Protein AF-A0A2X0Q0P4-F1 (afdb_monomer_lite)

Secondary structure (DSSP, 8-state):
-EEEEEEEEETTEESS---SSTTEEE-HHIIIIIS---S-EEEEE-HHHHHTSPPPP-TT-----HHHHHHHHGGG--EEEEEEEEEE-PPPTT-TTTTHHHHHHHSHHHHHHHHHHTTSTTS-HHHHHHHHHHHHHHHHHTT--HHHHHHHTS-HHHHHHHHHHHHHHHHHHHHHTT-

Foldseek 3Di:
DFAKEFAAQDQPGTFFDAFPDAQDKFQQCCRCAAVVGDGDIDTDDDPVLLVVQDDDDD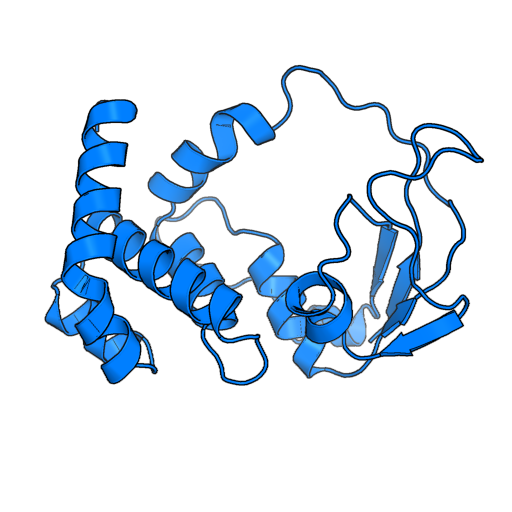PQADDADCLLSSLVSSVVGIYTYHHGHDHNDDDDPPDCVVCVVVSCLSVLVNQLSSLLSQLDPVGDPVSNLVSLLSNLLSCVSVVHDLVCSQPVSVCNVSNVVCNVVSVVVNVVVCVVVVD

Radius of gyration: 17.49 Å; chains: 1; bounding box: 39×36×44 Å

Structure (mmCIF, N/CA/C/O backbone):
data_AF-A0A2X0Q0P4-F1
#
_entry.id   AF-A0A2X0Q0P4-F1
#
loop_
_atom_site.group_PDB
_atom_site.id
_atom_site.type_symbol
_atom_site.label_atom_id
_atom_site.label_alt_id
_atom_site.label_comp_id
_atom_site.label_asym_id
_atom_site.label_entity_id
_atom_site.label_seq_id
_atom_site.pdbx_PDB_ins_code
_atom_site.Cartn_x
_atom_site.Cartn_y
_atom_site.Cartn_z
_atom_site.occupancy
_atom_site.B_iso_or_equiv
_atom_site.auth_seq_id
_atom_site.auth_comp_id
_atom_site.auth_asym_id
_atom_site.auth_atom_id
_atom_site.pdbx_PDB_model_num
ATOM 1 N N . MET A 1 1 ? 2.182 -12.051 -14.476 1.00 87.06 1 MET A N 1
ATOM 2 C CA . MET A 1 1 ? 1.174 -10.987 -14.267 1.00 87.06 1 MET A CA 1
ATOM 3 C C . MET A 1 1 ? 1.095 -10.048 -15.466 1.00 87.06 1 MET A C 1
ATOM 5 O O . MET A 1 1 ? 0.039 -9.951 -16.086 1.00 87.06 1 MET A O 1
ATOM 9 N N . GLY A 1 2 ? 2.193 -9.367 -15.796 1.00 92.69 2 GLY A N 1
ATOM 10 C CA . GLY A 1 2 ? 2.232 -8.350 -16.840 1.00 92.69 2 GLY A CA 1
ATOM 11 C C . GLY A 1 2 ? 3.630 -7.756 -16.986 1.00 92.69 2 GLY A C 1
ATOM 12 O O . GLY A 1 2 ? 4.616 -8.425 -16.673 1.00 92.69 2 GLY A O 1
ATOM 13 N N . MET A 1 3 ? 3.694 -6.510 -17.443 1.00 95.88 3 MET A N 1
ATOM 14 C CA . MET A 1 3 ? 4.924 -5.738 -17.586 1.00 95.88 3 MET A CA 1
ATOM 15 C C . MET A 1 3 ? 4.807 -4.413 -16.835 1.00 95.88 3 MET A C 1
ATOM 17 O O . MET A 1 3 ? 3.729 -3.829 -16.744 1.00 95.88 3 MET A O 1
ATOM 21 N N . THR A 1 4 ? 5.921 -3.911 -16.324 1.00 96.62 4 THR A N 1
ATOM 22 C CA . THR A 1 4 ? 6.017 -2.604 -15.679 1.00 96.62 4 THR A CA 1
ATOM 23 C C . THR A 1 4 ? 7.159 -1.833 -16.332 1.00 96.62 4 THR A C 1
ATOM 25 O O . THR A 1 4 ? 8.319 -2.236 -16.244 1.00 96.62 4 THR A O 1
ATOM 28 N N . LEU A 1 5 ? 6.818 -0.738 -17.009 1.00 97.44 5 LEU A N 1
ATOM 29 C CA . LEU A 1 5 ? 7.758 0.120 -17.728 1.00 97.44 5 LEU A CA 1
ATOM 30 C C . LEU A 1 5 ? 7.911 1.474 -17.026 1.00 97.44 5 LEU A C 1
ATOM 32 O O . LEU A 1 5 ? 7.157 1.816 -16.111 1.00 97.44 5 LEU A O 1
ATOM 36 N N . LEU A 1 6 ? 8.892 2.267 -17.449 1.00 97.06 6 LEU A N 1
ATOM 37 C CA . LEU A 1 6 ? 9.159 3.569 -16.849 1.00 97.06 6 LEU A CA 1
ATOM 38 C C . LEU A 1 6 ? 8.262 4.662 -17.447 1.00 97.06 6 LEU A C 1
ATOM 40 O O . LEU A 1 6 ? 7.958 4.676 -18.643 1.00 97.06 6 LEU A O 1
ATOM 44 N N . ARG A 1 7 ? 7.901 5.627 -16.600 1.00 96.44 7 ARG A N 1
ATOM 45 C CA . ARG A 1 7 ? 7.422 6.951 -17.015 1.00 96.44 7 ARG A CA 1
ATOM 46 C C . ARG A 1 7 ? 8.549 7.963 -16.822 1.00 96.44 7 ARG A C 1
ATOM 48 O O . ARG A 1 7 ? 9.432 7.755 -15.983 1.00 96.44 7 ARG A O 1
ATOM 55 N N . GLY A 1 8 ? 8.533 9.038 -17.600 1.00 95.94 8 GLY A N 1
ATOM 56 C CA . GLY A 1 8 ? 9.563 10.070 -17.559 1.00 95.94 8 GLY A CA 1
ATOM 57 C C . GLY A 1 8 ? 9.006 11.480 -17.686 1.00 95.94 8 GLY A C 1
ATOM 58 O O . GLY A 1 8 ? 7.893 11.683 -18.156 1.00 95.94 8 GLY A O 1
ATOM 59 N N . TYR A 1 9 ? 9.811 12.456 -17.284 1.00 94.25 9 TYR A N 1
ATOM 60 C CA . TYR A 1 9 ? 9.621 13.865 -17.630 1.00 94.25 9 TYR A CA 1
ATOM 61 C C . TYR A 1 9 ? 10.160 14.178 -19.035 1.00 94.25 9 TYR A C 1
ATOM 63 O O . TYR A 1 9 ? 9.758 15.157 -19.647 1.00 94.25 9 TYR A O 1
ATOM 71 N N . ALA A 1 10 ? 11.083 13.351 -19.533 1.00 93.56 10 ALA A N 1
ATOM 72 C CA . ALA A 1 10 ? 11.668 13.403 -20.871 1.00 93.56 10 ALA A CA 1
ATOM 73 C C . ALA A 1 10 ? 12.142 11.985 -21.268 1.00 93.56 10 ALA A C 1
ATOM 75 O O . ALA A 1 10 ? 12.178 11.109 -20.393 1.00 93.56 10 ALA A O 1
ATOM 76 N N . PRO A 1 11 ? 12.501 11.722 -22.541 1.00 93.12 11 PRO A N 1
ATOM 77 C CA . PRO A 1 11 ? 12.922 10.392 -23.010 1.00 93.12 11 PRO A CA 1
ATOM 78 C C . PRO A 1 11 ? 14.084 9.750 -22.233 1.00 93.12 11 PRO A C 1
ATOM 80 O O . PRO A 1 11 ? 14.224 8.530 -22.238 1.00 93.12 11 PRO A O 1
ATOM 83 N N . ASP A 1 12 ? 14.892 10.553 -21.546 1.00 93.38 12 ASP A N 1
ATOM 84 C CA . ASP A 1 12 ? 16.055 10.161 -20.745 1.00 93.38 12 ASP A CA 1
ATOM 85 C C . ASP A 1 12 ? 15.901 10.466 -19.239 1.00 93.38 12 ASP A C 1
ATOM 87 O O . ASP A 1 12 ? 16.691 9.991 -18.418 1.00 93.38 12 ASP A O 1
ATOM 91 N N . LYS A 1 13 ? 14.854 11.202 -18.847 1.00 94.75 13 LYS A N 1
ATOM 92 C CA . LYS A 1 13 ? 14.621 11.659 -17.470 1.00 94.75 13 LYS A CA 1
ATOM 93 C C . LYS A 1 13 ? 13.467 10.897 -16.818 1.00 94.75 13 LYS A C 1
ATOM 95 O O . LYS A 1 13 ? 12.308 11.286 -16.937 1.00 94.75 13 LYS A O 1
ATOM 100 N N . VAL A 1 14 ? 13.786 9.818 -16.103 1.00 95.12 14 VAL A N 1
ATOM 101 C CA . VAL A 1 14 ? 12.814 8.947 -15.408 1.00 95.12 14 VAL A CA 1
ATOM 102 C C . VAL A 1 14 ? 12.133 9.635 -14.213 1.00 95.12 14 VAL A C 1
ATOM 104 O O . VAL A 1 14 ? 12.731 10.467 -13.533 1.00 95.12 14 VAL A O 1
ATOM 107 N N . ILE A 1 15 ? 10.888 9.246 -13.921 1.00 93.81 15 ILE A N 1
ATOM 108 C CA . ILE A 1 15 ? 10.188 9.588 -12.675 1.00 93.81 15 ILE A CA 1
ATOM 109 C C . ILE A 1 15 ? 10.510 8.543 -11.597 1.00 93.81 15 ILE A C 1
ATOM 111 O O . ILE A 1 15 ? 10.215 7.350 -11.745 1.00 93.81 15 ILE A O 1
ATOM 115 N N . GLY A 1 16 ? 11.080 9.001 -10.479 1.00 92.69 16 GLY A N 1
ATOM 116 C CA . GLY A 1 16 ? 11.592 8.132 -9.415 1.00 92.69 16 GLY A CA 1
ATOM 117 C C . GLY A 1 16 ? 12.842 7.380 -9.865 1.00 92.69 16 GLY A C 1
ATOM 118 O O . GLY A 1 16 ? 13.725 7.963 -10.484 1.00 92.69 16 GLY A O 1
ATOM 119 N N . GLU A 1 17 ? 12.925 6.089 -9.550 1.00 94.31 17 GLU A N 1
ATOM 120 C CA . GLU A 1 17 ? 14.101 5.269 -9.843 1.00 94.31 17 GLU A CA 1
ATOM 121 C C . GLU A 1 17 ? 13.882 4.315 -11.033 1.00 94.31 17 GLU A C 1
ATOM 123 O O . GLU A 1 17 ? 12.756 3.878 -11.316 1.00 94.31 17 GLU A O 1
ATOM 128 N N . LYS A 1 18 ? 14.996 3.974 -11.699 1.00 96.56 18 LYS A N 1
ATOM 129 C CA . LYS A 1 18 ? 15.120 2.803 -12.580 1.00 96.56 18 LYS A CA 1
ATOM 130 C C . LYS A 1 18 ? 15.118 1.515 -11.746 1.00 96.56 18 LYS A C 1
ATOM 132 O O . LYS A 1 18 ? 15.412 1.532 -10.550 1.00 96.56 18 LYS A O 1
ATOM 137 N N . TYR A 1 19 ? 14.804 0.394 -12.378 1.00 97.06 19 TYR A N 1
ATOM 138 C CA . TYR A 1 19 ? 14.953 -0.933 -11.784 1.00 97.06 19 TYR A CA 1
ATOM 139 C C . TYR A 1 19 ? 16.436 -1.333 -11.710 1.00 97.06 19 TYR A C 1
ATOM 141 O O . TYR A 1 19 ? 17.205 -0.889 -12.566 1.00 97.06 19 TYR A O 1
ATOM 149 N N . PRO A 1 20 ? 16.849 -2.175 -10.741 1.00 95.56 20 PRO A N 1
ATOM 150 C CA . PRO A 1 20 ? 18.258 -2.561 -10.591 1.00 95.56 20 PRO A CA 1
ATOM 151 C C . PRO A 1 20 ? 18.831 -3.338 -11.776 1.00 95.56 20 PRO A C 1
ATOM 153 O O . PRO A 1 20 ? 20.030 -3.287 -12.017 1.00 95.56 20 PRO A O 1
ATOM 156 N N . GLU A 1 21 ? 17.970 -4.043 -12.502 1.00 96.81 21 GLU A N 1
ATOM 157 C CA . GLU A 1 21 ? 18.306 -4.823 -13.685 1.00 96.81 21 GLU A CA 1
ATOM 158 C C . GLU A 1 21 ? 17.230 -4.562 -14.747 1.00 96.81 21 GLU A C 1
ATOM 160 O O . GLU A 1 21 ? 16.051 -4.390 -14.413 1.00 96.81 21 GLU A O 1
ATOM 165 N N . ASP A 1 22 ? 17.641 -4.470 -16.014 1.00 96.94 22 ASP A N 1
ATOM 166 C CA . ASP A 1 22 ? 16.704 -4.400 -17.135 1.00 96.94 22 ASP A CA 1
ATOM 167 C C . ASP A 1 22 ? 16.157 -5.798 -17.453 1.00 96.94 22 ASP A C 1
ATOM 169 O O . ASP A 1 22 ? 16.863 -6.787 -17.303 1.00 96.94 22 ASP A O 1
ATOM 173 N N . PHE A 1 23 ? 14.898 -5.893 -17.878 1.00 97.38 23 PHE A N 1
ATOM 174 C CA . PHE A 1 23 ? 14.185 -7.168 -18.064 1.00 97.38 23 PHE A CA 1
ATOM 175 C C . PHE A 1 23 ? 14.115 -8.064 -16.807 1.00 97.38 23 PHE A C 1
ATOM 177 O O . PHE A 1 23 ? 14.024 -9.288 -16.901 1.00 97.38 23 PHE A O 1
ATOM 184 N N . MET A 1 24 ? 14.086 -7.469 -15.613 1.00 97.88 24 MET A N 1
ATOM 185 C CA . MET A 1 24 ? 13.978 -8.202 -14.348 1.00 97.88 24 MET A CA 1
ATOM 186 C C . MET A 1 24 ? 12.590 -8.842 -14.188 1.00 97.88 24 MET A C 1
ATOM 188 O O . MET A 1 24 ? 11.576 -8.145 -14.200 1.00 97.88 24 MET A O 1
ATOM 192 N N . ILE A 1 25 ? 12.527 -10.152 -13.937 1.00 98.00 25 ILE A N 1
ATOM 193 C CA . ILE A 1 25 ? 11.283 -10.852 -13.580 1.00 98.00 25 ILE A CA 1
ATOM 194 C C . ILE A 1 25 ? 11.228 -11.017 -12.065 1.00 98.00 25 ILE A C 1
ATOM 196 O O . ILE A 1 25 ? 12.077 -11.681 -11.472 1.00 98.00 25 ILE A O 1
ATOM 200 N N . LYS A 1 26 ? 10.246 -10.383 -11.418 1.00 97.56 26 LYS A N 1
ATOM 201 C CA . LYS A 1 26 ? 10.102 -10.457 -9.958 1.00 97.56 26 LYS A CA 1
ATOM 202 C C . LYS A 1 26 ? 8.690 -10.121 -9.498 1.00 97.56 26 LYS A C 1
ATOM 204 O O . LYS A 1 26 ? 7.894 -9.527 -10.225 1.00 97.56 26 LYS A O 1
ATOM 209 N N . ASN A 1 27 ? 8.390 -10.441 -8.246 1.00 97.00 27 ASN A N 1
ATOM 210 C CA . ASN A 1 27 ? 7.128 -10.062 -7.634 1.00 97.00 27 ASN A CA 1
ATOM 211 C C . ASN A 1 27 ? 6.987 -8.534 -7.505 1.00 97.00 27 ASN A C 1
ATOM 213 O O . ASN A 1 27 ? 7.904 -7.844 -7.045 1.00 97.00 27 ASN A O 1
ATOM 217 N N . PHE A 1 28 ? 5.807 -8.006 -7.844 1.00 96.19 28 PHE A N 1
ATOM 218 C CA . PHE A 1 28 ? 5.541 -6.567 -7.796 1.00 96.19 28 PHE A CA 1
ATOM 219 C C . PHE A 1 28 ? 5.675 -5.976 -6.393 1.00 96.19 28 PHE A C 1
ATOM 221 O O . PHE A 1 28 ? 6.301 -4.923 -6.233 1.00 96.19 28 PHE A O 1
ATOM 228 N N . ASN A 1 29 ? 5.170 -6.667 -5.364 1.00 96.69 29 ASN A N 1
ATOM 229 C CA . ASN A 1 29 ? 5.252 -6.167 -3.996 1.00 96.69 29 ASN A CA 1
ATOM 230 C C . ASN A 1 29 ? 6.709 -6.061 -3.530 1.00 96.69 29 ASN A C 1
ATOM 232 O O . ASN A 1 29 ? 7.099 -5.087 -2.880 1.00 96.69 29 ASN A O 1
ATOM 236 N N . GLN A 1 30 ? 7.533 -7.029 -3.930 1.00 97.06 30 GLN A N 1
ATOM 237 C CA . GLN A 1 30 ? 8.954 -7.037 -3.618 1.00 97.06 30 GLN A CA 1
ATOM 238 C C . GLN A 1 30 ? 9.686 -5.847 -4.249 1.00 97.06 30 GLN A C 1
ATOM 240 O O . GLN A 1 30 ? 10.432 -5.156 -3.557 1.00 97.06 30 GLN A O 1
ATOM 245 N N . VAL A 1 31 ? 9.466 -5.582 -5.539 1.00 96.69 31 VAL A N 1
ATOM 246 C CA . VAL A 1 31 ? 10.168 -4.506 -6.259 1.00 96.69 31 VAL A CA 1
ATOM 247 C C . VAL A 1 31 ? 9.696 -3.128 -5.803 1.00 96.69 31 VAL A C 1
ATOM 249 O O . VAL A 1 31 ? 10.505 -2.260 -5.481 1.00 96.69 31 VAL A O 1
ATOM 252 N N . ARG A 1 32 ? 8.382 -2.910 -5.737 1.00 94.88 32 ARG A N 1
ATOM 253 C CA . ARG A 1 32 ? 7.825 -1.574 -5.486 1.00 94.88 32 ARG A CA 1
ATOM 254 C C . ARG A 1 32 ? 7.868 -1.180 -4.019 1.00 94.88 32 ARG A C 1
ATOM 256 O O . ARG A 1 32 ? 8.132 -0.024 -3.705 1.00 94.88 32 ARG A O 1
ATOM 263 N N . TYR A 1 33 ? 7.638 -2.129 -3.113 1.00 95.44 33 TYR A N 1
ATOM 2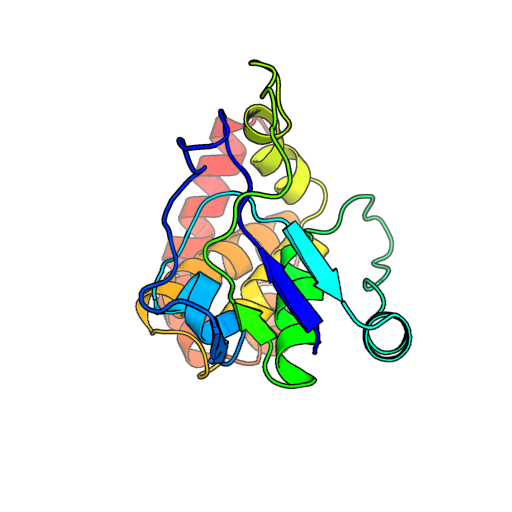64 C CA . TYR A 1 33 ? 7.577 -1.829 -1.685 1.00 95.44 33 TYR A CA 1
ATOM 265 C C . TYR A 1 33 ? 8.872 -2.202 -0.962 1.00 95.44 33 TYR A C 1
ATOM 267 O O . TYR A 1 33 ? 9.479 -1.330 -0.345 1.00 95.44 33 TYR A O 1
ATOM 275 N N . ASN A 1 34 ? 9.330 -3.455 -1.040 1.00 96.69 34 ASN A N 1
ATOM 276 C CA . ASN A 1 34 ? 10.472 -3.904 -0.227 1.00 96.69 34 ASN A CA 1
ATOM 277 C C . ASN A 1 34 ? 11.822 -3.371 -0.713 1.00 96.69 34 ASN A C 1
ATOM 279 O O . ASN A 1 34 ? 12.655 -3.008 0.111 1.00 96.69 34 ASN A O 1
ATOM 283 N N . MET A 1 35 ? 12.028 -3.291 -2.027 1.00 96.12 35 MET A N 1
ATOM 284 C CA . MET A 1 35 ? 13.215 -2.657 -2.615 1.00 96.12 35 MET A CA 1
ATOM 285 C C . MET A 1 35 ? 13.083 -1.131 -2.683 1.00 96.12 35 MET A C 1
ATOM 287 O O . MET A 1 35 ? 14.053 -0.441 -2.971 1.00 96.12 35 MET A O 1
ATOM 291 N N . GLY A 1 36 ? 11.891 -0.599 -2.395 1.00 94.06 36 GLY A N 1
ATOM 292 C CA . GLY A 1 36 ? 11.652 0.835 -2.319 1.00 94.06 36 GLY A CA 1
ATOM 293 C C . GLY A 1 36 ? 11.761 1.565 -3.655 1.00 94.06 36 GLY A C 1
ATOM 294 O O . GLY A 1 36 ? 12.040 2.758 -3.627 1.00 94.06 36 GLY A O 1
ATOM 295 N N . ILE A 1 37 ? 11.541 0.891 -4.794 1.00 95.31 37 ILE A N 1
ATOM 296 C CA . ILE A 1 37 ? 11.476 1.549 -6.106 1.00 95.31 37 ILE A CA 1
ATOM 297 C C . ILE A 1 37 ? 10.196 2.392 -6.166 1.00 95.31 37 ILE A C 1
ATOM 299 O O . ILE A 1 37 ? 9.093 1.842 -6.177 1.00 95.31 37 ILE A O 1
ATOM 303 N N . LYS A 1 38 ? 10.332 3.716 -6.237 1.00 92.06 38 LYS A N 1
ATOM 304 C CA . LYS A 1 38 ? 9.270 4.736 -6.263 1.00 92.06 38 LYS A CA 1
ATOM 305 C C . LYS A 1 38 ? 9.039 5.273 -7.679 1.00 92.06 38 LYS A C 1
ATOM 307 O O . LYS A 1 38 ? 9.456 4.679 -8.673 1.00 92.06 38 LYS A O 1
ATOM 312 N N . GLY A 1 39 ? 8.289 6.370 -7.765 1.00 90.38 39 GLY A N 1
ATOM 313 C CA . GLY A 1 39 ? 7.901 7.052 -8.996 1.00 90.38 39 GLY A CA 1
ATOM 314 C C . GLY A 1 39 ? 6.807 6.318 -9.752 1.00 90.38 39 GLY A C 1
ATOM 315 O O . GLY A 1 39 ? 6.744 5.088 -9.698 1.00 90.38 39 GLY A O 1
ATOM 316 N N . ASP A 1 40 ? 5.963 7.064 -10.449 1.00 90.81 40 ASP A N 1
ATOM 317 C CA . ASP A 1 40 ? 4.909 6.485 -11.273 1.00 90.81 40 ASP A CA 1
ATOM 318 C C . ASP A 1 40 ? 5.516 5.671 -12.414 1.00 90.81 40 ASP A C 1
ATOM 320 O O . ASP A 1 40 ? 6.573 6.002 -12.958 1.00 90.81 40 ASP A O 1
ATOM 324 N N . LYS A 1 41 ? 4.852 4.569 -12.746 1.00 94.69 41 LYS A N 1
ATOM 325 C CA . LYS A 1 41 ? 5.281 3.610 -13.761 1.00 94.69 41 LYS A CA 1
ATOM 326 C C . LYS A 1 41 ? 4.140 3.380 -14.748 1.00 94.69 41 LYS A C 1
ATOM 328 O O . LYS A 1 41 ? 3.048 3.917 -14.576 1.00 94.69 41 LYS A O 1
ATOM 333 N N . ALA A 1 42 ? 4.456 2.709 -15.847 1.00 95.50 42 ALA A N 1
ATOM 334 C CA . ALA A 1 42 ? 3.509 2.349 -16.889 1.00 95.50 42 ALA A CA 1
ATOM 335 C C . ALA A 1 42 ? 3.293 0.833 -16.838 1.00 95.50 42 ALA A C 1
ATOM 337 O O . ALA A 1 42 ? 4.032 0.055 -17.445 1.00 95.50 42 ALA A O 1
ATOM 338 N N . GLU A 1 43 ? 2.324 0.413 -16.034 1.00 94.81 43 GLU A N 1
ATOM 339 C CA . GLU A 1 43 ? 1.933 -0.979 -15.867 1.00 94.81 43 GLU A CA 1
ATOM 340 C C . GLU A 1 43 ? 1.010 -1.447 -16.999 1.00 94.81 43 GLU A C 1
ATOM 342 O O . GLU A 1 43 ? -0.024 -0.847 -17.283 1.00 94.81 43 GLU A O 1
ATOM 347 N N . VAL A 1 44 ? 1.347 -2.590 -17.594 1.00 94.69 44 VAL A N 1
ATOM 348 C CA . VAL A 1 44 ? 0.489 -3.338 -18.515 1.00 94.69 44 VAL A CA 1
ATOM 349 C C . VAL A 1 44 ? 0.168 -4.672 -17.860 1.00 94.69 44 VAL A C 1
ATOM 351 O O . VAL A 1 44 ? 1.063 -5.473 -17.599 1.00 94.69 44 VAL A O 1
ATOM 354 N N . VAL A 1 45 ? -1.108 -4.930 -17.590 1.00 93.94 45 VAL A N 1
ATOM 355 C CA . VAL A 1 45 ? -1.561 -6.140 -16.890 1.00 93.94 45 VAL A CA 1
ATOM 356 C C . VAL A 1 45 ? -2.422 -6.981 -17.820 1.00 93.94 45 VAL A C 1
ATOM 358 O O . VAL A 1 45 ? -3.233 -6.448 -18.574 1.00 93.94 45 VAL A O 1
ATOM 361 N N . SER A 1 46 ? -2.279 -8.307 -17.749 1.00 93.00 46 SER A N 1
ATOM 362 C CA . SER A 1 46 ? -3.188 -9.215 -18.452 1.00 93.00 46 SER A CA 1
ATOM 363 C C . SER A 1 46 ? -4.639 -8.948 -18.044 1.00 93.00 46 SER A C 1
ATOM 365 O O . SER A 1 46 ? -4.987 -9.066 -16.869 1.00 93.00 46 SER A O 1
ATOM 367 N N . THR A 1 47 ? -5.508 -8.662 -19.018 1.00 93.56 47 THR A N 1
ATOM 368 C CA . THR A 1 47 ? -6.942 -8.433 -18.779 1.00 93.56 47 THR A CA 1
ATOM 369 C C . THR A 1 47 ? -7.606 -9.617 -18.080 1.00 93.56 47 THR A C 1
ATOM 371 O O . THR A 1 47 ? -8.457 -9.413 -17.218 1.00 93.56 47 THR A O 1
ATOM 374 N N . LYS A 1 48 ? -7.201 -10.853 -18.411 1.00 92.88 48 LYS A N 1
ATOM 375 C CA . LYS A 1 48 ? -7.707 -12.066 -17.752 1.00 92.88 48 LYS A CA 1
ATOM 376 C C . LYS A 1 48 ? -7.416 -12.026 -16.251 1.00 92.88 48 LYS A C 1
ATOM 378 O O . LYS A 1 48 ? -8.333 -12.179 -15.458 1.00 92.88 48 LYS A O 1
ATOM 383 N N . ILE A 1 49 ? -6.164 -11.748 -15.882 1.00 91.38 49 ILE A N 1
ATOM 384 C CA . ILE A 1 49 ? -5.737 -11.673 -14.479 1.00 91.38 49 ILE A CA 1
ATOM 385 C C . ILE A 1 49 ? -6.419 -10.500 -13.767 1.00 91.38 49 ILE A C 1
ATOM 387 O O . ILE A 1 49 ? -6.906 -10.665 -12.655 1.00 91.38 49 ILE A O 1
ATOM 391 N N . PHE A 1 50 ? -6.493 -9.333 -14.413 1.00 91.44 50 PHE A N 1
ATOM 392 C CA . PHE A 1 50 ? -7.076 -8.133 -13.811 1.00 91.44 50 PHE A CA 1
ATOM 393 C C . PHE A 1 50 ? -8.565 -8.301 -13.479 1.00 91.44 50 PHE A C 1
ATOM 395 O O . PHE A 1 50 ? -9.012 -7.870 -12.420 1.00 91.44 50 PHE A O 1
ATOM 402 N N . ARG A 1 51 ? -9.326 -8.999 -14.336 1.00 91.12 51 ARG A N 1
ATOM 403 C CA . ARG A 1 51 ? -10.740 -9.327 -14.078 1.00 91.12 51 ARG A CA 1
ATOM 404 C C . ARG A 1 51 ? -10.945 -10.251 -12.875 1.00 91.12 51 ARG A C 1
ATOM 406 O O . ARG A 1 51 ? -12.012 -10.219 -12.275 1.00 91.12 51 ARG A O 1
ATOM 413 N N . GLU A 1 52 ? -9.947 -11.050 -12.505 1.00 89.62 52 GLU A N 1
ATOM 414 C CA . GLU A 1 52 ? -10.004 -11.918 -11.320 1.00 89.62 52 GLU A CA 1
ATOM 415 C C . GLU A 1 52 ? -9.693 -11.178 -10.007 1.00 89.62 52 GLU A C 1
ATOM 417 O O . GLU A 1 52 ? -9.807 -11.767 -8.931 1.00 89.62 52 GLU A O 1
ATOM 422 N N . THR A 1 53 ? -9.267 -9.913 -10.073 1.00 87.69 53 THR A N 1
ATOM 423 C CA . THR A 1 53 ? -8.932 -9.079 -8.908 1.00 87.69 53 THR A CA 1
ATOM 424 C C . THR A 1 53 ? -9.616 -7.711 -9.002 1.00 87.69 53 THR A C 1
ATOM 426 O O . THR A 1 53 ? -8.927 -6.690 -9.091 1.00 87.69 53 THR A O 1
ATOM 429 N N . PRO A 1 54 ? -10.961 -7.659 -9.032 1.00 87.06 54 PRO A N 1
ATOM 430 C CA . PRO A 1 54 ? -11.674 -6.391 -9.082 1.00 87.06 54 PRO A CA 1
ATOM 431 C C . PRO A 1 54 ? -11.408 -5.571 -7.817 1.00 87.06 54 PRO A C 1
ATOM 433 O O . PRO A 1 54 ? -11.146 -6.117 -6.739 1.00 87.06 54 PRO A O 1
ATOM 436 N N . PHE A 1 55 ? -11.516 -4.248 -7.941 1.00 88.62 55 PHE A N 1
ATOM 437 C CA . PHE A 1 55 ? -11.518 -3.390 -6.766 1.00 88.62 55 PHE A CA 1
ATOM 438 C C . PHE A 1 55 ? -12.693 -3.766 -5.854 1.00 88.62 55 PHE A C 1
ATOM 440 O O . PHE A 1 55 ? -13.806 -3.962 -6.341 1.00 88.62 55 PHE A O 1
ATOM 447 N N . PRO A 1 56 ? -12.467 -3.863 -4.537 1.00 90.69 56 PRO A N 1
ATOM 448 C CA . PRO A 1 56 ? -13.547 -4.133 -3.608 1.00 90.69 56 PRO A CA 1
ATOM 449 C C . PRO A 1 56 ? -14.470 -2.917 -3.521 1.00 90.69 56 PRO A C 1
ATOM 451 O O . PRO A 1 56 ? -14.013 -1.797 -3.288 1.00 90.69 56 PRO A O 1
ATOM 454 N N . GLU A 1 57 ? -15.770 -3.153 -3.657 1.00 92.38 57 GLU A N 1
ATOM 455 C CA . GLU A 1 57 ? -16.796 -2.148 -3.396 1.00 92.38 57 GLU A CA 1
ATOM 456 C C . GLU A 1 57 ? -17.100 -2.119 -1.897 1.00 92.38 57 GLU A C 1
ATOM 458 O O . GLU A 1 57 ? -17.532 -3.116 -1.314 1.00 92.38 57 GLU A O 1
ATOM 463 N N . ILE A 1 58 ? -16.842 -0.979 -1.253 1.00 94.69 58 ILE A N 1
ATOM 464 C CA . ILE A 1 58 ? -17.107 -0.790 0.174 1.00 94.69 58 ILE A CA 1
ATOM 465 C C . ILE A 1 58 ? -18.259 0.210 0.329 1.00 94.69 58 ILE A C 1
ATOM 467 O O . ILE A 1 58 ? -18.105 1.372 -0.057 1.00 94.69 58 ILE A O 1
ATOM 471 N N . PRO A 1 59 ? -19.408 -0.200 0.905 1.00 93.88 59 PRO A N 1
ATOM 472 C CA . PRO A 1 59 ? -20.548 0.687 1.091 1.00 93.88 59 PRO A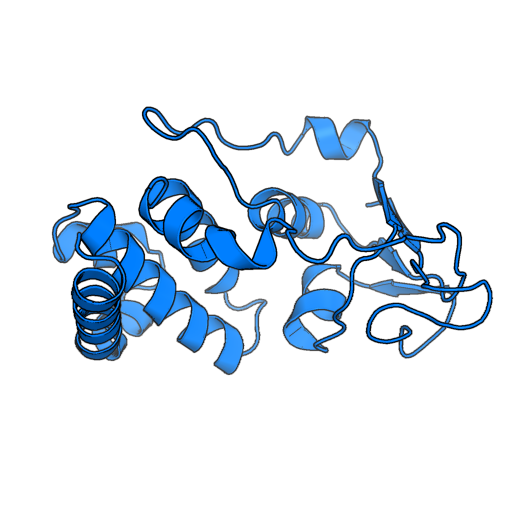 CA 1
ATOM 473 C C . PRO A 1 59 ? -20.179 1.973 1.836 1.00 93.88 59 PRO A C 1
ATOM 475 O O . PRO A 1 59 ? -19.538 1.943 2.886 1.00 93.88 59 PRO A O 1
ATOM 478 N N . GLY A 1 60 ? -20.616 3.108 1.290 1.00 92.75 60 GLY A N 1
ATOM 479 C CA . GLY A 1 60 ? -20.348 4.434 1.851 1.00 92.75 60 GLY A CA 1
ATOM 480 C C . GLY A 1 60 ? -19.004 5.043 1.444 1.00 92.75 60 GLY A C 1
ATOM 481 O O . GLY A 1 60 ? -18.789 6.224 1.716 1.00 92.75 60 GLY A O 1
ATOM 482 N N . GLU A 1 61 ? -18.136 4.302 0.752 1.00 95.38 61 GLU A N 1
ATOM 483 C CA . GLU A 1 61 ? -16.889 4.835 0.208 1.00 95.38 61 GLU A CA 1
ATOM 484 C C . GLU A 1 61 ? -17.010 5.192 -1.271 1.00 95.38 61 GLU A C 1
ATOM 486 O O . GLU A 1 61 ? -17.671 4.522 -2.057 1.00 95.38 61 GLU A O 1
ATOM 491 N N . ARG A 1 62 ? -16.348 6.283 -1.650 1.00 93.38 62 ARG A N 1
ATOM 492 C CA . ARG A 1 62 ? -16.283 6.828 -3.011 1.00 93.38 62 ARG A CA 1
ATOM 493 C C . ARG A 1 62 ? -14.876 6.765 -3.600 1.00 93.38 62 ARG A C 1
ATOM 495 O O . ARG A 1 62 ? -14.662 7.236 -4.712 1.00 93.38 62 ARG A O 1
ATOM 502 N N . PHE A 1 63 ? -13.903 6.262 -2.843 1.00 92.81 63 PHE A N 1
ATOM 503 C CA . PHE A 1 63 ? -12.514 6.194 -3.272 1.00 92.81 63 PHE A CA 1
ATOM 504 C C . PHE A 1 63 ? -11.813 4.957 -2.720 1.00 92.81 63 PHE A C 1
ATOM 506 O O . PHE A 1 63 ? -11.928 4.646 -1.537 1.00 92.81 63 PHE A O 1
ATOM 513 N N . MET A 1 64 ? -11.007 4.323 -3.568 1.00 92.62 64 MET A N 1
ATOM 514 C CA . MET A 1 64 ? -10.144 3.202 -3.222 1.00 92.62 64 MET A CA 1
ATOM 515 C C . MET A 1 64 ? -8.735 3.480 -3.737 1.00 92.62 64 MET A C 1
ATOM 517 O O . MET A 1 64 ? -8.551 3.904 -4.875 1.00 92.62 64 MET A O 1
ATOM 521 N N . SER A 1 65 ? -7.720 3.228 -2.910 1.00 91.75 65 SER A N 1
ATOM 522 C CA . SER A 1 65 ? -6.334 3.362 -3.363 1.00 91.75 65 SER A CA 1
ATOM 523 C C . SER A 1 65 ? -5.995 2.260 -4.365 1.00 91.75 65 SER A C 1
ATOM 525 O O . SER A 1 65 ? -6.181 1.079 -4.069 1.00 91.75 65 SER A O 1
ATOM 527 N N . GLU A 1 66 ? -5.382 2.631 -5.490 1.00 91.56 66 GLU A N 1
ATOM 528 C CA . GLU A 1 66 ? -4.839 1.687 -6.481 1.00 91.56 66 GLU A CA 1
ATOM 529 C C . GLU A 1 66 ? -3.906 0.642 -5.859 1.00 91.56 66 GLU A C 1
ATOM 531 O O . GLU A 1 66 ? -3.830 -0.497 -6.315 1.00 91.56 66 GLU A O 1
ATOM 536 N N . GLY A 1 67 ? -3.234 0.999 -4.758 1.00 92.44 67 GLY A N 1
ATOM 537 C CA . GLY A 1 67 ? -2.379 0.084 -4.017 1.00 92.44 67 GLY A CA 1
ATOM 538 C C . GLY A 1 67 ? -3.091 -1.198 -3.571 1.00 92.44 67 GLY A C 1
ATOM 539 O O . GLY A 1 67 ? -2.405 -2.201 -3.377 1.00 92.44 67 GLY A O 1
ATOM 540 N N . VAL A 1 68 ? -4.418 -1.193 -3.397 1.00 94.81 68 VAL A N 1
ATOM 541 C CA . VAL A 1 68 ? -5.200 -2.403 -3.093 1.00 94.81 68 VAL A CA 1
ATOM 542 C C . VAL A 1 68 ? -5.139 -3.380 -4.262 1.00 94.81 68 VAL A C 1
ATOM 544 O O . VAL A 1 68 ? -4.690 -4.510 -4.066 1.00 94.81 68 VAL A O 1
ATOM 547 N N . ALA A 1 69 ? -5.485 -2.923 -5.469 1.00 92.50 69 ALA A N 1
ATOM 548 C CA . ALA A 1 69 ? -5.431 -3.747 -6.672 1.00 92.50 69 ALA A CA 1
ATOM 549 C C . ALA A 1 69 ? -4.009 -4.238 -6.945 1.00 92.50 69 ALA A C 1
ATOM 551 O O . ALA A 1 69 ? -3.809 -5.431 -7.144 1.00 92.50 69 ALA A O 1
ATOM 552 N N . TRP A 1 70 ? -3.001 -3.364 -6.861 1.00 93.69 70 TRP A N 1
ATOM 553 C CA . TRP A 1 70 ? -1.612 -3.757 -7.113 1.00 93.69 70 TRP A CA 1
ATOM 554 C C . TRP A 1 70 ? -1.099 -4.831 -6.149 1.00 93.69 70 TRP A C 1
ATOM 556 O O . TRP A 1 70 ? -0.480 -5.802 -6.583 1.00 93.69 70 TRP A O 1
ATOM 566 N N . LYS A 1 71 ? -1.396 -4.702 -4.848 1.00 94.81 71 LYS A N 1
ATOM 567 C CA . LYS A 1 71 ? -0.999 -5.711 -3.855 1.00 94.81 71 LYS A CA 1
ATOM 568 C C . LYS A 1 71 ? -1.691 -7.049 -4.086 1.00 94.81 71 LYS A C 1
ATOM 570 O O . LYS A 1 71 ? -1.051 -8.082 -3.935 1.00 94.81 71 LYS A O 1
ATOM 575 N N . GLN A 1 72 ? -2.965 -7.031 -4.475 1.00 93.62 72 GLN A N 1
ATOM 576 C CA . GLN A 1 72 ? -3.716 -8.247 -4.787 1.00 93.62 72 GLN A CA 1
ATOM 577 C C . GLN A 1 72 ? -3.234 -8.907 -6.085 1.00 93.62 72 GLN A C 1
ATOM 579 O O . GLN A 1 72 ? -3.036 -10.120 -6.121 1.00 93.62 72 GLN A O 1
ATOM 584 N N . LEU A 1 73 ? -2.986 -8.114 -7.127 1.00 93.62 73 LEU A N 1
ATOM 585 C CA . LEU A 1 73 ? -2.444 -8.569 -8.408 1.00 93.62 73 LEU A CA 1
ATOM 586 C C . LEU A 1 73 ? -1.074 -9.224 -8.257 1.00 93.62 73 LEU A C 1
ATOM 588 O O . LEU A 1 73 ? -0.807 -10.232 -8.907 1.00 93.62 73 LEU A O 1
ATOM 592 N N . ALA A 1 74 ? -0.232 -8.713 -7.358 1.00 94.62 74 ALA A N 1
ATOM 593 C CA . ALA A 1 74 ? 1.071 -9.302 -7.070 1.00 94.62 74 ALA A CA 1
ATOM 594 C C . ALA A 1 74 ? 0.979 -10.759 -6.573 1.00 94.62 74 ALA A C 1
ATOM 596 O O . ALA A 1 74 ? 1.936 -11.514 -6.728 1.00 94.62 74 ALA A O 1
ATOM 597 N N . HIS A 1 75 ? -0.159 -11.198 -6.020 1.00 93.88 75 HIS A N 1
ATOM 598 C CA . HIS A 1 75 ? -0.368 -12.600 -5.640 1.00 93.88 75 HIS A CA 1
ATOM 599 C C . HIS A 1 75 ? -0.696 -13.517 -6.828 1.00 93.88 75 HIS A C 1
ATOM 601 O O . HIS A 1 75 ? -0.680 -14.736 -6.679 1.00 93.88 75 HIS A O 1
ATOM 607 N N . LYS A 1 76 ? -0.980 -12.959 -8.011 1.00 94.62 76 LYS A N 1
ATOM 608 C CA . LYS A 1 76 ? -1.257 -13.715 -9.244 1.00 94.62 76 LYS A CA 1
ATOM 609 C C . LYS A 1 76 ? 0.016 -14.089 -10.016 1.00 94.62 76 LYS A C 1
ATOM 611 O O . LYS A 1 76 ? -0.073 -14.754 -11.045 1.00 94.62 76 LYS A O 1
ATOM 616 N N . GLY A 1 77 ? 1.189 -13.664 -9.542 1.00 93.81 77 GLY A N 1
ATOM 617 C CA . GLY A 1 77 ? 2.500 -14.037 -10.077 1.00 93.81 77 GLY A CA 1
ATOM 618 C C . GLY A 1 77 ? 3.403 -12.838 -10.363 1.00 93.81 77 GLY A C 1
ATOM 619 O O . GLY A 1 77 ? 3.058 -11.690 -10.085 1.00 93.81 77 GLY A O 1
ATOM 620 N N . ASP A 1 78 ? 4.560 -13.113 -10.960 1.00 96.62 78 ASP A N 1
ATOM 621 C CA . ASP A 1 78 ? 5.602 -12.107 -11.182 1.00 96.62 78 ASP A CA 1
ATOM 622 C C . ASP A 1 78 ? 5.314 -11.173 -12.367 1.00 96.62 78 ASP A C 1
ATOM 624 O O . ASP A 1 78 ? 4.527 -11.481 -13.273 1.00 96.62 78 ASP A O 1
ATOM 628 N N . SER A 1 79 ? 5.947 -10.000 -12.339 1.00 96.38 79 SER A N 1
ATOM 629 C CA . SER A 1 79 ? 5.922 -8.992 -13.402 1.00 96.38 79 SER A CA 1
ATOM 630 C C . SER A 1 79 ? 7.296 -8.890 -14.057 1.00 96.38 79 SER A C 1
ATOM 632 O O . SER A 1 79 ? 8.314 -9.091 -13.392 1.00 96.38 79 SER A O 1
ATOM 634 N N . LEU A 1 80 ? 7.317 -8.545 -15.343 1.00 97.75 80 LEU A N 1
ATOM 635 C CA . LEU A 1 80 ? 8.532 -8.165 -16.060 1.00 97.75 80 LEU A CA 1
ATOM 636 C C . LEU A 1 80 ? 8.759 -6.655 -15.918 1.00 97.75 80 LEU A C 1
ATOM 638 O O . LEU A 1 80 ? 7.908 -5.860 -16.310 1.00 97.75 80 LEU A O 1
ATOM 642 N N . PHE A 1 81 ? 9.904 -6.251 -15.385 1.00 98.00 81 PHE A N 1
ATOM 643 C CA . PHE A 1 81 ? 10.294 -4.856 -15.201 1.00 98.00 81 PHE A CA 1
ATOM 644 C C . PHE A 1 81 ? 11.299 -4.442 -16.274 1.00 98.00 81 PHE A C 1
ATOM 646 O O . PHE A 1 81 ? 12.339 -5.078 -16.416 1.00 98.00 81 PHE A O 1
ATOM 653 N N . ILE A 1 82 ? 10.991 -3.380 -17.021 1.00 98.19 82 ILE A N 1
ATOM 654 C CA . ILE A 1 82 ? 11.804 -2.928 -18.160 1.00 98.19 82 ILE A CA 1
ATOM 655 C C . ILE A 1 82 ? 12.191 -1.465 -17.955 1.00 98.19 82 ILE A C 1
ATOM 657 O O . ILE A 1 82 ? 11.328 -0.600 -17.784 1.00 98.19 82 ILE A O 1
ATOM 661 N N . ASN A 1 83 ? 13.485 -1.163 -18.031 1.00 97.69 83 ASN A N 1
ATOM 662 C CA . ASN A 1 83 ? 14.058 0.175 -17.888 1.00 97.69 83 ASN A CA 1
ATOM 663 C C . ASN A 1 83 ? 13.891 1.040 -19.150 1.00 97.69 83 ASN A C 1
ATOM 665 O O . ASN A 1 83 ? 14.785 1.790 -19.541 1.00 97.69 83 ASN A O 1
ATOM 669 N N . LYS A 1 84 ? 12.708 0.980 -19.764 1.00 97.31 84 LYS A N 1
ATOM 670 C CA . LYS A 1 84 ? 12.341 1.756 -20.948 1.00 97.31 84 LYS A CA 1
ATOM 671 C C . LYS A 1 84 ? 11.272 2.779 -20.595 1.00 97.31 84 LYS A C 1
ATOM 673 O O . LYS A 1 84 ? 10.211 2.413 -20.090 1.00 97.31 84 LYS A O 1
ATOM 678 N N . ILE A 1 85 ? 11.548 4.052 -20.878 1.00 97.44 85 ILE A N 1
ATOM 679 C CA . ILE A 1 85 ? 10.547 5.117 -20.781 1.00 97.44 85 ILE A CA 1
ATOM 680 C C . ILE A 1 85 ? 9.614 4.994 -21.984 1.00 97.44 85 ILE A C 1
ATOM 682 O O . ILE A 1 85 ? 10.058 5.061 -23.128 1.00 97.44 85 ILE A O 1
ATOM 686 N N . VAL A 1 86 ? 8.326 4.780 -21.720 1.00 96.69 86 VAL A N 1
ATOM 687 C CA . VAL A 1 86 ? 7.294 4.634 -22.767 1.00 96.69 86 VAL A CA 1
ATOM 688 C C . VAL A 1 86 ? 6.187 5.676 -22.676 1.00 96.69 86 VAL A C 1
ATOM 690 O O . VAL A 1 86 ? 5.321 5.730 -23.541 1.00 96.69 86 VAL A O 1
ATOM 693 N N . TYR A 1 87 ? 6.210 6.507 -21.636 1.00 94.19 87 TYR A N 1
ATOM 694 C CA . TYR A 1 87 ? 5.217 7.549 -21.416 1.00 94.19 87 TYR A CA 1
ATOM 695 C C . TYR A 1 87 ? 5.883 8.761 -20.749 1.00 94.19 87 TYR A C 1
ATOM 697 O O . TYR A 1 87 ? 6.403 8.659 -19.634 1.00 94.19 87 TYR A O 1
ATOM 705 N N . ILE A 1 88 ? 5.865 9.897 -21.455 1.00 95.25 88 ILE A N 1
ATOM 706 C CA . ILE A 1 88 ? 6.260 11.214 -20.947 1.00 95.25 88 ILE A CA 1
ATOM 707 C C . ILE A 1 88 ? 5.069 11.914 -20.297 1.00 95.25 88 ILE A C 1
ATOM 709 O O . ILE A 1 88 ? 3.997 11.991 -20.892 1.00 95.25 88 ILE A O 1
ATOM 713 N N . THR A 1 89 ? 5.245 12.399 -19.071 1.00 89.06 89 THR A N 1
ATOM 714 C CA . THR A 1 89 ? 4.154 12.947 -18.263 1.00 89.06 89 THR A CA 1
ATOM 715 C C . THR A 1 89 ? 4.483 14.343 -17.780 1.00 89.06 89 THR A C 1
ATOM 717 O O . THR A 1 89 ? 5.558 14.566 -17.220 1.00 89.06 89 THR A O 1
ATOM 720 N N . GLU A 1 90 ? 3.511 15.235 -17.879 1.00 83.62 90 GLU A N 1
ATOM 721 C CA . GLU A 1 90 ? 3.557 16.554 -17.263 1.00 83.62 90 GLU A CA 1
ATOM 722 C C . GLU A 1 90 ? 2.701 16.511 -15.994 1.00 83.62 90 GLU A C 1
ATOM 724 O O . GLU A 1 90 ? 1.511 16.193 -16.044 1.00 83.62 90 GLU A O 1
ATOM 729 N N . TYR A 1 91 ? 3.314 16.756 -14.833 1.00 73.88 91 TYR A N 1
ATOM 730 C CA . TYR A 1 91 ? 2.555 16.893 -13.592 1.00 73.88 91 TYR A CA 1
ATOM 731 C C . TYR A 1 91 ? 2.035 18.321 -13.485 1.00 73.88 91 TYR A C 1
ATOM 733 O O . TYR A 1 91 ? 2.804 19.271 -13.604 1.00 73.88 91 TYR A O 1
ATOM 741 N N . LEU A 1 92 ? 0.744 18.454 -13.201 1.00 71.31 92 LEU A N 1
ATOM 742 C CA . LEU A 1 92 ? 0.146 19.720 -12.796 1.00 71.31 92 LEU A CA 1
ATOM 743 C C . LEU A 1 92 ? 0.444 19.960 -11.309 1.00 71.31 92 LEU A C 1
ATOM 745 O O . LEU A 1 92 ? 0.369 19.022 -10.508 1.00 71.31 92 LEU A O 1
ATOM 749 N N . GLU A 1 93 ? 0.763 21.203 -10.941 1.00 59.03 93 GLU A N 1
ATOM 750 C CA . GLU A 1 93 ? 1.103 21.584 -9.558 1.00 59.03 93 GLU A CA 1
ATOM 751 C C . GLU A 1 93 ? -0.027 21.250 -8.556 1.00 59.03 93 GLU A C 1
ATOM 753 O O . GLU A 1 93 ? 0.252 20.827 -7.434 1.00 59.03 93 GLU A O 1
ATOM 758 N N . ASP A 1 94 ? -1.293 21.280 -8.994 1.00 57.72 94 ASP A N 1
ATOM 759 C CA . ASP A 1 94 ? -2.489 20.988 -8.182 1.00 57.72 94 ASP A CA 1
ATOM 760 C C . ASP A 1 94 ? -2.949 19.511 -8.209 1.00 57.72 94 ASP A C 1
ATOM 762 O O . ASP A 1 94 ? -4.136 19.189 -8.090 1.00 57.72 94 ASP A O 1
ATOM 766 N N . GLY A 1 95 ? -2.022 18.566 -8.377 1.00 59.41 95 GLY A N 1
ATOM 767 C CA . GLY A 1 95 ? -2.348 17.137 -8.402 1.00 59.41 95 GLY A CA 1
ATOM 768 C C . GLY A 1 95 ? -2.987 16.594 -7.106 1.00 59.41 95 GLY A C 1
ATOM 769 O O . GLY A 1 95 ? -2.852 17.151 -6.012 1.00 59.41 95 GLY A O 1
ATOM 770 N N . LEU A 1 96 ? -3.614 15.409 -7.204 1.00 59.41 96 LEU A N 1
ATOM 771 C CA . LEU A 1 96 ? -4.228 14.642 -6.094 1.00 59.41 96 LEU A CA 1
ATOM 772 C C . LEU A 1 96 ? -3.336 14.492 -4.841 1.00 59.41 96 LEU A C 1
ATOM 774 O O . LEU A 1 96 ? -3.830 14.222 -3.744 1.00 59.41 96 LEU A O 1
ATOM 778 N N . THR A 1 97 ? -2.025 14.680 -4.980 1.00 55.31 97 THR 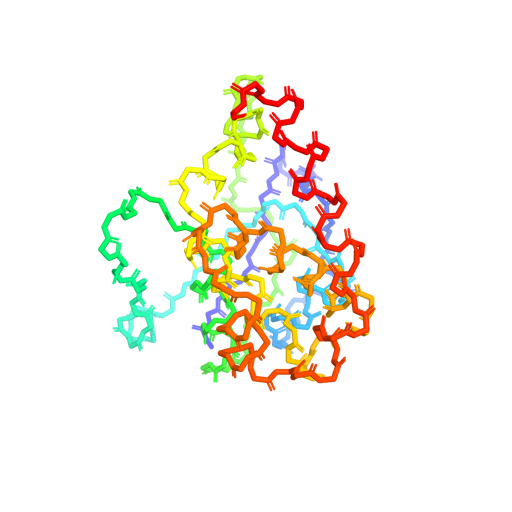A N 1
ATOM 779 C CA . THR A 1 97 ? -1.023 14.651 -3.911 1.00 55.31 97 THR A CA 1
ATOM 780 C C . THR A 1 97 ? -1.346 15.606 -2.753 1.00 55.31 97 THR A C 1
ATOM 782 O O . THR A 1 97 ? -1.120 15.239 -1.597 1.00 55.31 97 THR A O 1
ATOM 785 N N . HIS A 1 98 ? -1.943 16.777 -3.015 1.00 53.91 98 HIS A N 1
ATOM 786 C CA . HIS A 1 98 ? -2.283 17.742 -1.958 1.00 53.91 98 HIS A CA 1
ATOM 787 C C . HIS A 1 98 ? -3.535 17.355 -1.144 1.00 53.91 98 HIS A C 1
ATOM 789 O O . HIS A 1 98 ? -3.594 17.612 0.062 1.00 53.91 98 HIS A O 1
ATOM 795 N N . SER A 1 99 ? -4.513 16.671 -1.749 1.00 69.31 99 SER A N 1
ATOM 796 C CA . SER A 1 99 ? -5.796 16.312 -1.115 1.00 69.31 99 SER A CA 1
ATOM 797 C C . SER A 1 99 ? -5.909 14.836 -0.703 1.00 69.31 99 SER A C 1
ATOM 799 O O . SER A 1 99 ? -6.816 14.465 0.050 1.00 69.31 99 SER A O 1
ATOM 801 N N . GLY A 1 100 ? -4.960 13.989 -1.116 1.00 84.31 100 GLY A N 1
ATOM 802 C CA . GLY A 1 100 ? -5.052 12.533 -0.984 1.00 84.31 100 GLY A CA 1
ATOM 803 C C . GLY A 1 100 ? -5.216 12.023 0.450 1.00 84.31 100 GLY A C 1
ATOM 804 O O . GLY A 1 100 ? -5.926 11.048 0.685 1.00 84.31 100 GLY A O 1
ATOM 805 N N . ARG A 1 101 ? -4.628 12.694 1.453 1.00 90.56 101 ARG A N 1
ATOM 806 C CA . ARG A 1 101 ? -4.817 12.284 2.857 1.00 90.56 101 ARG A CA 1
ATOM 807 C C . ARG A 1 101 ? -6.252 12.499 3.326 1.00 90.56 101 ARG A C 1
ATOM 809 O O . ARG A 1 101 ? -6.812 11.606 3.951 1.00 90.56 101 ARG A O 1
ATOM 816 N N . LEU A 1 102 ? -6.833 13.661 3.033 1.00 92.00 102 LEU A N 1
ATOM 817 C CA . LEU A 1 102 ? -8.211 13.960 3.410 1.00 92.00 102 LEU A CA 1
ATOM 818 C C . LEU A 1 102 ? -9.184 13.040 2.665 1.00 92.00 102 LEU A C 1
ATOM 820 O O . LEU A 1 102 ? -10.159 12.582 3.253 1.00 92.00 102 LEU A O 1
ATOM 824 N N . LEU A 1 103 ? -8.881 12.713 1.405 1.00 93.06 103 LEU A N 1
ATOM 825 C CA . LEU A 1 103 ? -9.637 11.737 0.625 1.00 93.06 103 LEU A CA 1
ATOM 826 C C . LEU A 1 103 ? -9.636 10.353 1.289 1.00 93.06 103 LEU A C 1
ATOM 828 O O . LEU A 1 103 ? -10.699 9.764 1.451 1.00 93.06 103 LEU A O 1
ATOM 832 N N . LEU A 1 104 ? -8.480 9.867 1.752 1.00 94.88 104 LEU A N 1
ATOM 833 C CA . LEU A 1 104 ? -8.387 8.602 2.493 1.00 94.88 104 LEU A CA 1
ATOM 834 C C . LEU A 1 104 ? -9.058 8.666 3.872 1.00 94.88 104 LEU A C 1
ATOM 836 O O . LEU A 1 104 ? -9.651 7.688 4.302 1.00 94.88 104 LEU A O 1
ATOM 840 N N . ILE A 1 105 ? -9.011 9.806 4.570 1.00 95.75 105 ILE A N 1
ATOM 841 C CA . ILE A 1 105 ? -9.730 9.973 5.845 1.00 95.75 105 ILE A CA 1
ATOM 842 C C . ILE A 1 105 ? -11.252 9.903 5.634 1.00 95.75 105 ILE A C 1
ATOM 844 O O . ILE A 1 105 ? -11.953 9.317 6.454 1.00 95.75 105 ILE A O 1
ATOM 848 N N . LYS A 1 106 ? -11.759 10.459 4.525 1.00 95.44 106 LYS A N 1
ATOM 849 C CA . LYS A 1 106 ? -13.176 10.373 4.131 1.00 95.44 106 LYS A CA 1
ATOM 850 C C . LYS A 1 106 ? -13.581 8.989 3.603 1.00 95.44 106 LYS A C 1
ATOM 852 O O . LYS A 1 106 ? -14.773 8.725 3.513 1.00 95.44 106 LYS A O 1
ATOM 857 N N . ASN A 1 107 ? -12.614 8.124 3.284 1.00 96.56 107 ASN A N 1
ATOM 858 C CA . ASN A 1 107 ? -12.809 6.741 2.828 1.00 96.56 107 ASN A CA 1
ATOM 859 C C . ASN A 1 107 ? -11.938 5.783 3.673 1.00 96.56 107 ASN A C 1
ATOM 861 O O . ASN A 1 107 ? -10.959 5.203 3.180 1.00 96.56 107 ASN A O 1
ATOM 865 N N . PRO A 1 108 ? -12.212 5.700 4.990 1.00 97.44 108 PRO A N 1
ATOM 866 C CA . PRO A 1 108 ? -11.292 5.104 5.945 1.00 97.44 108 PRO A CA 1
ATOM 867 C C . PRO A 1 108 ? -11.243 3.569 5.900 1.00 97.44 108 PRO A C 1
ATOM 869 O O . PRO A 1 108 ? -10.193 3.007 6.192 1.00 97.44 108 PRO A O 1
ATOM 872 N N . LEU A 1 109 ? -12.311 2.867 5.526 1.00 97.88 109 LEU A N 1
ATOM 873 C CA . LEU A 1 109 ? -12.337 1.404 5.395 1.00 97.88 109 LEU A CA 1
ATOM 874 C C . LEU A 1 109 ? -11.463 0.922 4.225 1.00 97.88 109 LEU A C 1
ATOM 876 O O . LEU A 1 109 ? -10.708 -0.038 4.381 1.00 97.88 109 LEU A O 1
ATOM 880 N N . GLY A 1 110 ? -11.481 1.607 3.084 1.00 96.88 110 GLY A N 1
ATOM 881 C CA . GLY A 1 110 ? -10.609 1.332 1.942 1.00 96.88 110 GLY A CA 1
ATOM 882 C C . GLY A 1 110 ? -9.156 1.665 2.263 1.00 96.88 110 GLY A C 1
ATOM 883 O O . GLY A 1 110 ? -8.238 0.901 1.947 1.00 96.88 110 GLY A O 1
ATOM 884 N N . ALA A 1 111 ? -8.932 2.754 3.004 1.00 97.25 111 ALA A N 1
ATOM 885 C CA . ALA A 1 111 ? -7.614 3.088 3.535 1.00 97.25 111 ALA A CA 1
ATOM 886 C C . ALA A 1 111 ? -7.102 2.031 4.537 1.00 97.25 111 ALA A C 1
ATOM 888 O O . ALA A 1 111 ? -5.927 1.648 4.481 1.00 97.25 111 ALA A O 1
ATOM 889 N N . MET A 1 112 ? -7.975 1.506 5.407 1.00 97.94 112 MET A N 1
ATOM 890 C CA . MET A 1 112 ? -7.671 0.376 6.289 1.00 97.94 112 MET A CA 1
ATOM 891 C C . MET A 1 112 ? -7.329 -0.874 5.484 1.00 97.94 112 MET A C 1
ATOM 893 O O . MET A 1 112 ? -6.327 -1.517 5.781 1.00 97.94 112 MET A O 1
ATOM 897 N N . LEU A 1 113 ? -8.110 -1.223 4.460 1.00 97.62 113 LEU A N 1
ATOM 898 C CA . LEU A 1 113 ? -7.842 -2.395 3.629 1.00 97.62 113 LEU A CA 1
ATOM 899 C C . LEU A 1 113 ? -6.468 -2.299 2.958 1.00 97.62 113 LEU A C 1
ATOM 901 O O . LEU A 1 113 ? -5.669 -3.233 3.036 1.00 97.62 113 LEU A O 1
ATOM 905 N N . ASN A 1 114 ? -6.159 -1.144 2.369 1.00 97.19 114 ASN A N 1
ATOM 906 C CA . ASN A 1 114 ? -4.863 -0.880 1.755 1.00 97.19 114 ASN A CA 1
ATOM 907 C C . ASN A 1 114 ? -3.702 -1.068 2.744 1.00 97.19 114 ASN A C 1
ATOM 909 O O . ASN A 1 114 ? -2.703 -1.709 2.414 1.00 97.19 114 ASN A O 1
ATOM 913 N N . ALA A 1 115 ? -3.846 -0.541 3.962 1.00 97.94 115 ALA A N 1
ATOM 914 C CA . ALA A 1 115 ? -2.851 -0.694 5.015 1.00 97.94 115 ALA A CA 1
ATOM 915 C C . ALA A 1 115 ? -2.741 -2.154 5.491 1.00 97.94 115 ALA A C 1
ATOM 917 O O . ALA A 1 115 ? -1.637 -2.686 5.593 1.00 97.94 115 ALA A O 1
ATOM 918 N N . LYS A 1 116 ? -3.872 -2.835 5.703 1.00 97.69 116 LYS A N 1
ATOM 919 C CA . LYS A 1 116 ? -3.942 -4.241 6.127 1.00 97.69 116 LYS A CA 1
ATOM 920 C C . LYS A 1 116 ? -3.214 -5.166 5.157 1.00 97.69 116 LYS A C 1
ATOM 922 O O . LYS A 1 116 ? -2.441 -6.015 5.598 1.00 97.69 116 LYS A O 1
ATOM 927 N N . LEU A 1 117 ? -3.417 -4.977 3.852 1.00 96.69 117 LEU A N 1
ATOM 928 C CA . LEU A 1 117 ? -2.718 -5.745 2.820 1.00 96.69 117 LEU A CA 1
ATOM 929 C C . LEU A 1 117 ? -1.196 -5.574 2.917 1.00 96.69 117 LEU A C 1
ATOM 931 O O . LEU A 1 117 ? -0.473 -6.523 2.673 1.00 96.69 117 LEU A O 1
ATOM 935 N N . ALA A 1 118 ? -0.703 -4.412 3.354 1.00 97.38 118 ALA A N 1
ATOM 936 C CA . ALA A 1 118 ? 0.725 -4.138 3.529 1.00 97.38 118 ALA A CA 1
ATOM 937 C C . ALA A 1 118 ? 1.298 -4.524 4.917 1.00 97.38 118 ALA A C 1
ATOM 939 O O . ALA A 1 118 ? 2.438 -4.182 5.239 1.00 97.38 118 ALA A O 1
ATOM 940 N N . MET A 1 119 ? 0.526 -5.215 5.767 1.00 97.56 119 MET A N 1
ATOM 941 C CA . MET A 1 119 ? 0.952 -5.680 7.103 1.00 97.56 119 MET A CA 1
ATOM 942 C C . MET A 1 119 ? 1.339 -7.169 7.144 1.00 97.56 119 MET A C 1
ATOM 944 O O . MET A 1 119 ? 1.773 -7.678 8.190 1.00 97.56 119 MET A O 1
ATOM 948 N N . THR A 1 120 ? 1.166 -7.890 6.039 1.00 95.56 120 THR A N 1
ATOM 949 C CA . THR A 1 120 ? 1.491 -9.317 5.882 1.00 95.56 120 THR A CA 1
ATOM 950 C C . THR A 1 120 ? 3.007 -9.554 5.933 1.00 95.56 120 THR A C 1
ATOM 952 O O . THR A 1 120 ? 3.804 -8.622 5.864 1.00 95.56 120 THR A O 1
ATOM 955 N N . LYS A 1 121 ? 3.431 -10.814 6.107 1.00 93.94 121 LYS A N 1
ATOM 956 C CA . LYS A 1 121 ? 4.858 -11.173 6.231 1.00 93.94 121 LYS A CA 1
ATOM 957 C C . LYS A 1 121 ? 5.662 -10.995 4.937 1.00 93.94 121 LYS A C 1
ATOM 959 O O . LYS A 1 121 ? 6.882 -11.018 5.009 1.00 93.94 121 LYS A O 1
ATOM 964 N N . GLU A 1 122 ? 5.000 -10.821 3.794 1.00 94.81 122 GLU A N 1
ATOM 965 C CA . GLU A 1 122 ? 5.677 -10.556 2.519 1.00 94.81 122 GLU A CA 1
ATOM 966 C C . GLU A 1 122 ? 6.356 -9.177 2.503 1.00 94.81 122 GLU A C 1
ATOM 968 O O . GLU A 1 122 ? 7.296 -8.966 1.748 1.00 94.81 122 GLU A O 1
ATOM 973 N N . PHE A 1 123 ? 5.908 -8.239 3.345 1.00 97.25 123 PHE A N 1
ATOM 974 C CA . PHE A 1 123 ? 6.491 -6.907 3.446 1.00 97.25 123 PHE A CA 1
ATOM 975 C C . PHE A 1 123 ? 7.559 -6.844 4.539 1.00 97.25 123 PHE A C 1
ATOM 977 O O . PHE A 1 123 ? 7.465 -7.500 5.581 1.00 97.25 123 PHE A O 1
ATOM 984 N N . SER A 1 124 ? 8.560 -5.987 4.341 1.00 97.12 124 SER A N 1
ATOM 985 C CA . SER A 1 124 ? 9.571 -5.705 5.361 1.00 97.12 124 SER A CA 1
ATOM 986 C C . SER A 1 124 ? 8.936 -5.181 6.654 1.00 97.12 124 SER A C 1
ATOM 988 O O . SER A 1 124 ? 7.886 -4.529 6.644 1.00 97.12 124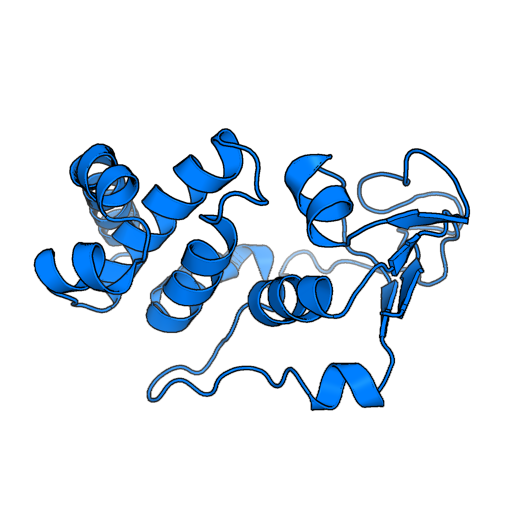 SER A O 1
ATOM 990 N N . PHE A 1 125 ? 9.584 -5.436 7.794 1.00 96.56 125 PHE A N 1
ATOM 991 C CA . PHE A 1 125 ? 9.050 -5.050 9.104 1.00 96.56 125 PHE A CA 1
ATOM 992 C C . PHE A 1 125 ? 8.719 -3.552 9.190 1.00 96.56 125 PHE A C 1
ATOM 994 O O . PHE A 1 125 ? 7.629 -3.195 9.630 1.00 96.56 125 PHE A O 1
ATOM 1001 N N . LYS A 1 126 ? 9.593 -2.691 8.653 1.00 96.62 126 LYS A N 1
ATOM 1002 C CA . LYS A 1 126 ? 9.389 -1.235 8.583 1.00 96.62 126 LYS A CA 1
ATOM 1003 C C . LYS A 1 126 ? 8.090 -0.852 7.864 1.00 96.62 126 LYS A C 1
ATOM 1005 O O . LYS A 1 126 ? 7.381 0.059 8.286 1.00 96.62 126 LYS A O 1
ATOM 1010 N N . ILE A 1 127 ? 7.762 -1.544 6.771 1.00 97.12 127 ILE A N 1
ATOM 1011 C CA . ILE A 1 127 ? 6.531 -1.303 6.006 1.00 97.12 127 ILE A CA 1
ATOM 1012 C C . ILE A 1 127 ? 5.321 -1.779 6.803 1.00 97.12 127 ILE A C 1
ATOM 1014 O O . ILE A 1 127 ? 4.329 -1.055 6.896 1.00 97.12 127 ILE A O 1
ATOM 1018 N N . ARG A 1 128 ? 5.412 -2.960 7.417 1.00 98.00 128 ARG A N 1
ATOM 1019 C CA . ARG A 1 128 ? 4.329 -3.538 8.220 1.00 98.00 128 ARG A CA 1
ATOM 1020 C C . ARG A 1 128 ? 3.997 -2.673 9.429 1.00 98.00 128 ARG A C 1
ATOM 1022 O O . ARG A 1 128 ? 2.826 -2.419 9.693 1.00 98.00 128 ARG A O 1
ATOM 1029 N N . GLU A 1 129 ? 5.013 -2.193 10.136 1.00 97.88 129 GLU A N 1
ATOM 1030 C CA . GLU A 1 129 ? 4.865 -1.306 11.287 1.00 97.88 129 GLU A CA 1
ATOM 1031 C C . GLU A 1 129 ? 4.192 0.008 10.883 1.00 97.88 129 GLU A C 1
ATOM 1033 O O . GLU A 1 129 ? 3.129 0.343 11.411 1.00 97.88 129 GLU A O 1
ATOM 1038 N N . LYS A 1 130 ? 4.722 0.692 9.860 1.00 97.94 130 LYS A N 1
ATOM 1039 C CA . LYS A 1 130 ? 4.117 1.918 9.327 1.00 97.94 130 LYS A CA 1
ATOM 1040 C C . LYS A 1 130 ? 2.656 1.704 8.933 1.00 97.94 130 LYS A C 1
ATOM 1042 O O . LYS A 1 130 ? 1.802 2.512 9.288 1.00 97.94 130 LYS A O 1
ATOM 1047 N N . ASN A 1 131 ? 2.349 0.626 8.214 1.00 98.25 131 ASN A N 1
ATOM 1048 C CA . ASN A 1 131 ? 0.979 0.348 7.795 1.00 98.25 131 ASN A CA 1
ATOM 1049 C C . ASN A 1 131 ? 0.074 -0.052 8.964 1.00 98.25 131 ASN A C 1
ATOM 1051 O O . ASN A 1 131 ? -1.099 0.297 8.943 1.00 98.25 131 ASN A O 1
ATOM 1055 N N . SER A 1 132 ? 0.595 -0.677 10.021 1.00 98.50 132 SER A N 1
ATOM 1056 C CA . SER A 1 132 ? -0.203 -0.940 11.222 1.00 98.50 132 SER A CA 1
ATOM 1057 C C . SER A 1 132 ? -0.665 0.349 11.905 1.00 98.50 132 SER A C 1
ATOM 1059 O O . SER A 1 132 ? -1.829 0.447 12.288 1.00 98.50 132 SER A O 1
ATOM 1061 N N . LEU A 1 133 ? 0.193 1.374 11.957 1.00 98.62 133 LEU A N 1
ATOM 1062 C CA . LEU A 1 133 ? -0.159 2.698 12.473 1.00 98.62 133 LEU A CA 1
ATOM 1063 C C . LEU A 1 133 ? -1.251 3.367 11.627 1.00 98.62 133 LEU A C 1
ATOM 1065 O O . LEU A 1 133 ? -2.221 3.892 12.172 1.00 98.62 133 LEU A O 1
ATOM 1069 N N . LEU A 1 134 ? -1.122 3.299 10.295 1.00 98.31 134 LEU A N 1
ATOM 1070 C CA . LEU A 1 134 ? -2.139 3.806 9.366 1.00 98.31 134 LEU A CA 1
ATOM 1071 C C . LEU A 1 134 ? -3.471 3.064 9.533 1.00 98.31 134 LEU A C 1
ATOM 1073 O O . LEU A 1 134 ? -4.515 3.701 9.632 1.00 98.31 134 LEU A O 1
ATOM 1077 N N . TYR A 1 135 ? -3.433 1.732 9.602 1.00 98.69 135 TYR A N 1
ATOM 1078 C CA . TYR A 1 135 ? -4.609 0.883 9.784 1.00 98.69 135 TYR A CA 1
ATOM 1079 C C . TYR A 1 135 ? -5.380 1.251 11.059 1.00 98.69 135 TYR A C 1
ATOM 1081 O O . TYR A 1 135 ? -6.600 1.386 11.024 1.00 98.69 135 TYR A O 1
ATOM 1089 N N . ILE A 1 136 ? -4.671 1.468 12.172 1.00 98.75 136 ILE A N 1
ATOM 1090 C CA . ILE A 1 136 ? -5.279 1.900 13.435 1.00 98.75 136 ILE A CA 1
ATOM 1091 C C . ILE A 1 136 ? -5.908 3.288 13.290 1.00 98.75 136 ILE A C 1
ATOM 1093 O O . ILE A 1 136 ? -7.068 3.468 13.659 1.00 98.75 136 ILE A O 1
ATOM 1097 N N . ALA A 1 137 ? -5.166 4.257 12.744 1.00 98.56 137 ALA A N 1
ATOM 1098 C CA . ALA A 1 137 ? -5.645 5.630 12.611 1.00 98.56 137 ALA A CA 1
ATOM 1099 C C . ALA A 1 137 ? -6.921 5.708 11.756 1.00 98.56 137 ALA A C 1
ATOM 1101 O O . ALA A 1 137 ? -7.907 6.323 12.163 1.00 98.56 137 ALA A O 1
ATOM 1102 N N . TYR A 1 138 ? -6.937 5.029 10.605 1.00 98.44 138 TYR A N 1
ATOM 1103 C CA . TYR A 1 138 ? -8.130 4.941 9.764 1.00 98.44 138 TYR A CA 1
ATOM 1104 C C . TYR A 1 138 ? -9.252 4.127 10.421 1.00 98.44 138 TYR A C 1
ATOM 1106 O O . TYR A 1 138 ? -10.412 4.480 10.254 1.00 98.44 138 TYR A O 1
ATOM 1114 N N . GLY A 1 139 ? -8.941 3.127 11.252 1.00 98.38 139 GLY A N 1
ATOM 1115 C CA . GLY A 1 139 ? -9.934 2.430 12.079 1.00 98.38 139 GLY A CA 1
ATOM 1116 C C . GLY A 1 139 ? -10.728 3.357 12.993 1.00 98.38 139 GLY A C 1
ATOM 1117 O O . GLY A 1 139 ? -11.950 3.232 13.084 1.00 98.38 139 GLY A O 1
ATOM 1118 N N . PHE A 1 140 ? -10.061 4.334 13.609 1.00 98.50 140 PHE A N 1
ATOM 1119 C CA . PHE A 1 140 ? -10.740 5.354 14.407 1.00 98.50 140 PHE A CA 1
ATOM 1120 C C . PHE A 1 140 ? -11.573 6.316 13.548 1.00 98.50 140 PHE A C 1
ATOM 1122 O O . PHE A 1 140 ? -12.705 6.620 13.922 1.00 98.50 140 PHE A O 1
ATOM 1129 N N . PHE A 1 141 ? -11.084 6.740 12.375 1.00 97.94 141 PHE A N 1
ATOM 1130 C CA . PHE A 1 141 ? -11.889 7.533 11.429 1.00 97.94 141 PHE A CA 1
ATOM 1131 C C . PHE A 1 141 ? -13.114 6.768 10.903 1.00 97.94 141 PHE A C 1
ATOM 1133 O O . PHE A 1 141 ? -14.176 7.360 10.730 1.00 97.94 141 PHE A O 1
ATOM 1140 N N . ALA A 1 142 ? -13.005 5.447 10.741 1.00 97.44 142 ALA A N 1
ATOM 1141 C CA . ALA A 1 142 ? -14.112 4.551 10.411 1.00 97.44 142 ALA A CA 1
ATOM 1142 C C . ALA A 1 142 ? -15.073 4.297 11.590 1.00 97.44 142 ALA A C 1
ATOM 1144 O O . ALA A 1 142 ? -16.011 3.515 11.451 1.00 97.44 142 ALA A O 1
ATOM 1145 N N . LYS A 1 143 ? -14.842 4.922 12.755 1.00 96.94 143 LYS A N 1
ATOM 1146 C CA . LYS A 1 143 ? -15.628 4.758 13.991 1.00 96.94 143 LYS A CA 1
ATOM 1147 C C . LYS A 1 143 ? -15.709 3.307 14.491 1.00 96.94 143 LYS A C 1
ATOM 1149 O O . LYS A 1 143 ? -16.630 2.959 15.228 1.00 96.94 143 LYS A O 1
ATOM 1154 N N . LYS A 1 144 ? -14.736 2.462 14.133 1.00 98.00 144 LYS A N 1
ATOM 1155 C CA . LYS A 1 144 ? -14.641 1.090 14.646 1.00 98.00 144 LYS A CA 1
ATOM 1156 C C . LYS A 1 144 ? -14.204 1.096 16.107 1.00 98.00 144 LYS A C 1
ATOM 1158 O O . LYS A 1 144 ? -13.350 1.882 16.521 1.00 98.00 144 LYS A O 1
ATOM 1163 N N . LYS A 1 145 ? -14.740 0.168 16.898 1.00 97.94 145 LYS A N 1
ATOM 1164 C CA . LYS A 1 145 ? -14.280 -0.074 18.269 1.00 97.94 145 LYS A CA 1
ATOM 1165 C C . LYS A 1 145 ? -12.867 -0.653 18.234 1.00 97.94 145 LYS A C 1
ATOM 1167 O O . LYS A 1 145 ? -12.513 -1.425 17.345 1.00 97.94 145 LYS A O 1
ATOM 1172 N N . VAL A 1 146 ? -12.075 -0.386 19.271 1.00 97.81 146 VAL A N 1
ATOM 1173 C CA . VAL A 1 146 ? -10.708 -0.930 19.414 1.00 97.81 146 VAL A CA 1
ATOM 1174 C C . VAL A 1 146 ? -10.668 -2.455 19.236 1.00 97.81 146 VAL A C 1
ATOM 1176 O O . VAL A 1 146 ? -9.771 -2.989 18.582 1.00 97.81 146 VAL A O 1
ATOM 1179 N N . ARG A 1 147 ? -11.668 -3.168 19.772 1.00 97.38 147 ARG A N 1
ATOM 1180 C CA . ARG A 1 147 ? -11.793 -4.624 19.611 1.00 97.38 147 ARG A CA 1
ATOM 1181 C C . ARG A 1 147 ? -11.914 -5.033 18.139 1.00 97.38 147 ARG A C 1
ATOM 1183 O O . ARG A 1 147 ? -11.260 -5.995 17.740 1.00 97.38 147 ARG A O 1
ATOM 1190 N N . GLU A 1 148 ? -12.708 -4.318 17.347 1.00 97.62 148 GLU A N 1
ATOM 1191 C CA . GLU A 1 148 ? -12.881 -4.565 15.908 1.00 97.62 148 GLU A CA 1
ATOM 1192 C C . GLU A 1 148 ? -11.572 -4.296 15.162 1.00 97.62 148 GLU A C 1
ATOM 1194 O O . GLU A 1 148 ? -11.077 -5.183 14.470 1.00 97.62 148 GLU A O 1
ATOM 1199 N N . ILE A 1 149 ? -10.933 -3.144 15.416 1.00 98.19 149 ILE A N 1
ATOM 1200 C CA . ILE A 1 149 ? -9.628 -2.785 14.831 1.00 98.19 149 ILE A CA 1
ATOM 1201 C C . ILE A 1 149 ? -8.619 -3.923 15.057 1.00 98.19 149 ILE A C 1
ATOM 1203 O O . ILE A 1 149 ? -8.011 -4.421 14.109 1.00 98.19 149 ILE A O 1
ATOM 1207 N N . ILE A 1 150 ? -8.477 -4.408 16.294 1.00 97.75 150 ILE A N 1
ATOM 1208 C CA . ILE A 1 150 ? -7.541 -5.493 16.615 1.00 97.75 150 ILE A CA 1
ATOM 1209 C C . ILE A 1 150 ? -7.941 -6.802 15.926 1.00 97.75 150 ILE A C 1
ATOM 1211 O O . ILE A 1 150 ? -7.092 -7.448 15.307 1.00 97.75 150 ILE A O 1
ATOM 1215 N N . THR A 1 151 ? -9.196 -7.233 16.065 1.00 96.44 151 THR A N 1
ATOM 1216 C CA . THR A 1 151 ? -9.626 -8.577 15.644 1.00 96.44 151 THR A CA 1
ATOM 1217 C C . THR A 1 151 ? -9.672 -8.746 14.131 1.00 96.44 151 THR A C 1
ATOM 1219 O O . THR A 1 151 ? -9.198 -9.774 13.646 1.00 96.44 151 THR A O 1
ATOM 1222 N N . GLU A 1 152 ? -10.133 -7.734 13.397 1.00 96.44 152 GLU A N 1
ATOM 1223 C CA . GLU A 1 152 ? -10.245 -7.757 11.934 1.00 96.44 152 GLU A CA 1
ATOM 1224 C C . GLU A 1 152 ? -8.895 -7.590 11.223 1.00 96.44 152 GLU A C 1
ATOM 1226 O O . GLU A 1 152 ? -8.775 -7.916 10.041 1.00 96.44 152 GLU A O 1
ATOM 1231 N N . SER A 1 153 ? -7.851 -7.128 11.921 1.00 94.69 153 SER A N 1
ATOM 1232 C CA . SER A 1 153 ? -6.543 -6.842 11.311 1.00 94.69 153 SER A CA 1
ATOM 1233 C C . SER A 1 153 ? -5.821 -8.067 10.740 1.00 94.69 153 SER A C 1
ATOM 1235 O O . SER A 1 153 ? -4.938 -7.922 9.901 1.00 94.69 153 SER A O 1
ATOM 1237 N N . GLY A 1 154 ? -6.124 -9.273 11.234 1.00 93.25 154 GLY A N 1
ATOM 1238 C CA . GLY A 1 154 ? -5.327 -10.478 10.966 1.00 93.25 154 GLY A CA 1
ATOM 1239 C C . GLY A 1 154 ? -3.923 -10.470 11.599 1.00 93.25 154 GLY A C 1
ATOM 1240 O O . GLY A 1 154 ? -3.218 -11.468 11.520 1.00 93.25 154 GLY A O 1
ATOM 1241 N N . GLN A 1 155 ? -3.517 -9.381 12.269 1.00 93.75 155 GLN A N 1
ATOM 1242 C CA . GLN A 1 155 ? -2.185 -9.177 12.859 1.00 93.75 155 GLN A CA 1
ATOM 1243 C C . GLN A 1 155 ? -2.296 -8.604 14.283 1.00 93.75 155 GLN A C 1
ATOM 1245 O O . GLN A 1 155 ? -1.705 -7.578 14.628 1.00 93.75 155 GLN A O 1
ATOM 1250 N N . ARG A 1 156 ? -3.064 -9.291 15.140 1.00 96.06 156 ARG A N 1
ATOM 1251 C CA . ARG A 1 156 ? -3.487 -8.800 16.468 1.00 96.06 156 ARG A CA 1
ATOM 1252 C C . ARG A 1 156 ? -2.339 -8.300 17.347 1.00 96.06 156 ARG A C 1
ATOM 1254 O O . ARG A 1 156 ? -2.494 -7.279 18.007 1.00 96.06 156 ARG A O 1
ATOM 1261 N N . LYS A 1 157 ? -1.205 -9.011 17.374 1.00 96.00 157 LYS A N 1
ATOM 1262 C CA . LYS A 1 157 ? -0.040 -8.635 18.198 1.00 96.00 157 LYS A CA 1
ATOM 1263 C C . LYS A 1 157 ? 0.551 -7.295 17.749 1.00 96.00 157 LYS A C 1
ATOM 1265 O O . LYS A 1 157 ? 0.705 -6.405 18.575 1.00 96.00 157 LYS A O 1
ATOM 1270 N N . LEU A 1 158 ? 0.795 -7.142 16.445 1.00 96.19 158 LEU A N 1
ATOM 1271 C CA . LEU A 1 158 ? 1.347 -5.917 15.860 1.00 96.19 158 LEU A CA 1
ATOM 1272 C C . LEU A 1 158 ? 0.427 -4.714 16.114 1.00 96.19 158 LEU A C 1
ATOM 1274 O O . LEU A 1 158 ? 0.884 -3.667 16.556 1.00 96.19 158 LEU A O 1
ATOM 1278 N N . VAL A 1 159 ? -0.880 -4.889 15.902 1.00 97.62 159 VAL A N 1
ATOM 1279 C CA . VAL A 1 159 ? -1.867 -3.820 16.121 1.00 97.62 159 VAL A CA 1
ATOM 1280 C C . VAL A 1 159 ? -1.991 -3.440 17.595 1.00 97.62 159 VAL A C 1
ATOM 1282 O O . VAL A 1 159 ? -2.111 -2.261 17.901 1.00 97.62 159 VAL A O 1
ATOM 1285 N N . ARG A 1 160 ? -1.936 -4.404 18.524 1.00 97.69 160 ARG A N 1
ATOM 1286 C CA . ARG A 1 160 ? -1.974 -4.108 19.966 1.00 97.69 160 ARG A CA 1
ATOM 1287 C C . ARG A 1 160 ? -0.783 -3.265 20.411 1.00 97.69 160 ARG A C 1
ATOM 1289 O O . ARG A 1 160 ? -0.992 -2.283 21.110 1.00 97.69 160 ARG A O 1
ATOM 1296 N N . VAL A 1 161 ? 0.430 -3.631 19.989 1.00 97.31 161 VAL A N 1
ATOM 1297 C CA . VAL A 1 161 ? 1.660 -2.897 20.338 1.00 97.31 161 VAL A CA 1
ATOM 1298 C C . VAL A 1 161 ? 1.607 -1.460 19.815 1.00 97.31 161 VAL A C 1
ATOM 1300 O O . VAL A 1 161 ? 1.957 -0.528 20.529 1.00 97.31 161 VAL A O 1
ATOM 1303 N N . ASN A 1 162 ? 1.089 -1.270 18.601 1.00 97.88 162 ASN A N 1
ATOM 1304 C CA . ASN A 1 162 ? 1.055 0.035 17.943 1.00 97.88 162 ASN A CA 1
ATOM 1305 C C . ASN A 1 162 ? -0.212 0.859 18.216 1.00 97.88 162 ASN A C 1
ATOM 1307 O O . ASN A 1 162 ? -0.347 1.954 17.669 1.00 97.88 162 ASN A O 1
ATOM 1311 N N . LEU A 1 163 ? -1.138 0.369 19.052 1.00 98.00 163 LEU A N 1
ATOM 1312 C CA . LEU A 1 163 ? -2.459 0.976 19.241 1.00 98.00 163 LEU A CA 1
ATOM 1313 C C . LEU A 1 163 ? -2.378 2.432 19.714 1.00 98.00 163 LEU A C 1
ATOM 1315 O O . LEU A 1 163 ? -3.050 3.292 19.147 1.00 98.00 163 LEU A O 1
ATOM 1319 N N . LEU A 1 164 ? -1.534 2.701 20.715 1.00 97.88 164 LEU A N 1
ATOM 1320 C CA . LEU A 1 164 ? -1.351 4.041 21.274 1.00 97.88 164 LEU A CA 1
ATOM 1321 C C . LEU A 1 164 ? -0.847 5.022 20.208 1.00 97.88 164 LEU A C 1
ATOM 1323 O O . LEU A 1 164 ? -1.446 6.072 19.994 1.00 97.88 164 LEU A O 1
ATOM 1327 N N . PHE A 1 165 ? 0.208 4.647 19.486 1.00 98.19 165 PHE A N 1
ATOM 1328 C CA . PHE A 1 165 ? 0.807 5.490 18.453 1.00 98.19 165 PHE A CA 1
ATOM 1329 C C . PHE A 1 165 ? -0.130 5.700 17.254 1.00 98.19 165 PHE A C 1
ATOM 1331 O O . PHE A 1 165 ? -0.227 6.806 16.725 1.00 98.19 165 PHE A O 1
ATOM 1338 N N . GLY A 1 166 ? -0.877 4.669 16.848 1.00 98.00 166 GLY A N 1
ATOM 1339 C CA . GLY A 1 166 ? -1.899 4.794 15.808 1.00 98.00 166 GLY A CA 1
ATOM 1340 C C . GLY A 1 166 ? -3.054 5.715 16.220 1.00 98.00 166 GLY A C 1
ATOM 1341 O O . GLY A 1 166 ? -3.526 6.515 15.413 1.00 98.00 166 GLY A O 1
ATOM 1342 N N . TRP A 1 167 ? -3.477 5.661 17.487 1.00 98.38 167 TRP A N 1
ATOM 1343 C CA . TRP A 1 167 ? -4.468 6.586 18.040 1.00 98.38 167 TRP A CA 1
ATOM 1344 C C . TRP A 1 167 ? -3.952 8.033 18.084 1.00 98.38 167 TRP A C 1
ATOM 1346 O O . TRP A 1 167 ? -4.669 8.944 17.673 1.00 98.38 167 TRP A O 1
ATOM 1356 N N . MET A 1 168 ? -2.697 8.255 18.492 1.00 98.25 168 MET A N 1
ATOM 1357 C CA . MET A 1 168 ? -2.083 9.591 18.468 1.00 98.25 168 MET A CA 1
ATOM 1358 C C . MET A 1 168 ? -2.093 10.189 17.058 1.00 98.25 168 MET A C 1
ATOM 1360 O O . MET A 1 168 ? -2.443 11.353 16.879 1.00 98.25 168 MET A O 1
ATOM 1364 N N . ILE A 1 169 ? -1.770 9.385 16.041 1.00 97.81 169 ILE A N 1
ATOM 1365 C CA . ILE A 1 169 ? -1.829 9.807 14.636 1.00 97.81 169 ILE A CA 1
ATOM 1366 C C . ILE A 1 169 ? -3.250 10.222 14.237 1.00 97.81 169 ILE A C 1
ATOM 1368 O O . ILE A 1 169 ? -3.420 11.255 13.587 1.00 97.81 169 ILE A O 1
ATOM 1372 N N . TYR A 1 170 ? -4.263 9.451 14.641 1.00 98.12 170 TYR A N 1
ATOM 1373 C CA . TYR A 1 170 ? -5.666 9.810 14.428 1.00 98.12 170 TYR A CA 1
ATOM 1374 C C . TYR A 1 170 ? -5.998 11.180 15.037 1.00 98.12 170 TYR A C 1
ATOM 1376 O O . TYR A 1 170 ? -6.531 12.037 14.333 1.00 98.12 170 TYR A O 1
ATOM 1384 N N . VAL A 1 171 ? -5.623 11.425 16.299 1.00 97.94 171 VAL A N 1
ATOM 1385 C CA . VAL A 1 171 ? -5.870 12.711 16.978 1.00 97.94 171 VAL A CA 1
ATOM 1386 C C . VAL A 1 171 ? -5.161 13.862 16.260 1.00 97.94 171 VAL A C 1
ATOM 1388 O O . VAL A 1 171 ? -5.788 14.879 15.965 1.00 97.94 171 VAL A O 1
ATOM 1391 N N . ILE A 1 172 ? -3.883 13.690 15.908 1.00 96.88 172 ILE A N 1
ATOM 1392 C CA . ILE A 1 172 ? -3.096 14.704 15.188 1.00 96.88 172 ILE A CA 1
ATOM 1393 C C . ILE A 1 172 ? -3.757 15.057 13.853 1.00 96.88 172 ILE A C 1
ATOM 1395 O O . ILE A 1 172 ? -3.873 16.234 13.513 1.00 96.88 172 ILE A O 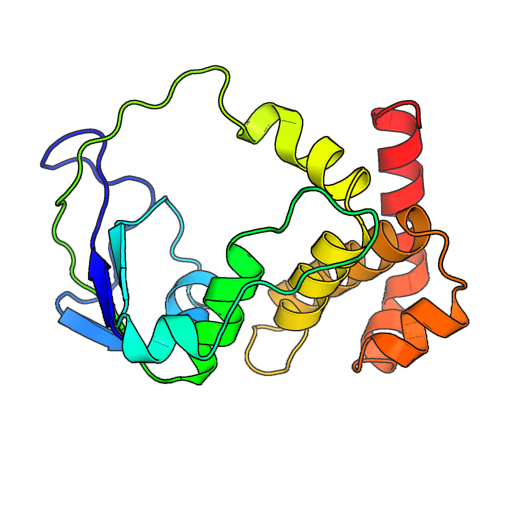1
ATOM 1399 N N . TRP A 1 173 ? -4.202 14.065 13.078 1.00 96.44 173 TRP A N 1
ATOM 1400 C CA . TRP A 1 173 ? -4.869 14.335 11.802 1.00 96.44 173 TRP A CA 1
ATOM 1401 C C . TRP A 1 173 ? -6.242 14.957 11.991 1.00 96.44 173 TRP A C 1
ATOM 1403 O O . TRP A 1 173 ? -6.588 15.858 11.233 1.00 96.44 173 TRP A O 1
ATOM 1413 N N . LYS A 1 174 ? -6.999 14.533 13.002 1.00 95.56 174 LYS A N 1
ATOM 1414 C CA . LYS A 1 174 ? -8.296 15.128 13.315 1.00 95.56 174 LYS A CA 1
ATOM 1415 C C . LYS A 1 174 ? -8.161 16.631 13.580 1.00 95.56 174 LYS A C 1
ATOM 1417 O O . LYS A 1 174 ? -8.866 17.422 12.961 1.00 95.56 174 LYS A O 1
ATOM 1422 N N . ILE A 1 175 ? -7.177 17.025 14.392 1.00 95.25 175 ILE A N 1
ATOM 1423 C CA . ILE A 1 175 ? -6.860 18.435 14.664 1.00 95.25 175 ILE A CA 1
ATOM 1424 C C . ILE A 1 175 ? -6.388 19.143 13.387 1.00 95.25 175 ILE A C 1
ATOM 1426 O O . ILE A 1 175 ? -6.929 20.185 13.022 1.00 95.25 175 ILE A O 1
ATOM 1430 N N . LYS A 1 176 ? -5.412 18.565 12.671 1.00 93.00 176 LYS A N 1
ATOM 1431 C CA . LYS A 1 176 ? -4.823 19.162 11.460 1.00 93.00 176 LYS A CA 1
ATOM 1432 C C . LYS A 1 176 ? -5.861 19.448 10.371 1.00 93.00 176 LYS A C 1
ATOM 1434 O O . LYS A 1 176 ? -5.766 20.469 9.697 1.00 93.00 176 LYS A O 1
ATOM 1439 N N . TYR A 1 177 ? -6.818 18.542 10.180 1.00 90.56 177 TYR A N 1
ATOM 1440 C CA . TYR A 1 177 ? -7.840 18.641 9.136 1.00 90.56 177 TYR A CA 1
ATOM 1441 C C . TYR A 1 177 ? -9.176 19.211 9.634 1.00 90.56 177 TYR A C 1
ATOM 1443 O O . TYR A 1 177 ? -10.110 19.283 8.841 1.00 90.56 177 TYR A O 1
ATOM 1451 N N . LYS A 1 178 ? -9.258 19.647 10.902 1.00 89.06 178 LYS A N 1
ATOM 1452 C CA . LYS A 1 178 ? -10.466 20.220 11.526 1.00 89.06 178 LYS A CA 1
ATOM 1453 C C . LYS A 1 178 ? -11.700 19.305 11.391 1.00 89.06 178 LYS A C 1
ATOM 1455 O O . LYS A 1 178 ? -12.767 19.758 10.982 1.00 89.06 178 LYS A O 1
ATOM 1460 N N . LEU A 1 179 ? -11.517 18.014 11.691 1.00 86.25 179 LEU A N 1
ATOM 1461 C CA . LEU A 1 179 ? -12.539 16.952 11.632 1.00 86.25 179 LEU A CA 1
ATOM 1462 C C . LEU A 1 179 ? -13.070 16.556 13.018 1.00 86.25 179 LEU A C 1
ATOM 1464 O O . LEU A 1 179 ? -12.460 16.943 14.037 1.00 86.25 179 LEU A O 1
#

Sequence (179 aa):
MGMTLLRGYAPDKVIGEKYPEDFMIKNFNQVRYNMGIKGDKAEVVSTKIFRETPFPEIPGERFMSEGVAWKQLAHKGDSLFINKIVYITEYLEDGLTHSGRLLLIKNPLGAMLNAKLAMTKEFSFKIREKNSLLYIAYGFFAKKKVREIITESGQRKLVRVNLLFGWMIYVIWKIKYKL

pLDDT: mean 93.6, std 7.94, range [53.91, 98.75]

Organism: NCBI:txid1358